Protein AF-T1BEP3-F1 (afdb_monomer)

Mean predicted aligned error: 10.53 Å

Radius of gyration: 18.63 Å; Cα contacts (8 Å, |Δi|>4): 99; chains: 1; bounding box: 61×24×39 Å

Sequence (87 aa):
MMRAIRVACYSMSTFAGQPDTLSAGMAAYRSGEYATALADFRAAAGKGVAEAQFGLGLMYDKGHGVPQNYAEALKWYRRAAQQGYAA

InterPro domains:
  IPR006597 Sel1-like repeat [PF08238] (50-85)
  IPR006597 Sel1-like repeat [SM00671] (50-85)
  IPR011990 Tetratricopeptide-like helical domain superfamily [G3DSA:1.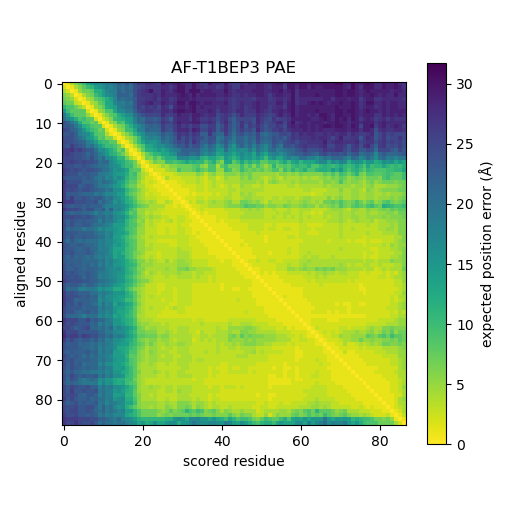25.40.10] (18-87)
  IPR052748 Integrated Stress Response Activator [PTHR45011] (23-86)

Secondary structure (DSSP, 8-state):
--------S-----------HHHHHHHHHHHT-HHHHHHHHHHHHHTT-HHHHHHHHHHHHHTSSS---HHHHHHHHHHHHHTT---

Nearest PDB structures (foldseek):
  1ouv-assembly1_A  TM=9.883E-01  e=8.808E-03  Helicobacter pylori 26695
  6ok3-assembly1_B  TM=9.031E-01  e=9.303E-03  Oxalobacter formigenes OXCC13
  8sxq-assembly2_B  TM=9.139E-01  e=1.522E-02  Legionella pneumophila
  6deh-assembly2_B  TM=6.212E-01  e=1.450E-03  Legionella pneumophila subsp. pneumophila str. Philadelphia 1
  6ur7-assembly1_B  TM=6.803E-01  e=6.008E-03  Oxalobacter formigenes

Structure (mmCIF, N/CA/C/O backbone):
data_AF-T1BEP3-F1
#
_entry.id   AF-T1BEP3-F1
#
loop_
_atom_site.group_PDB
_atom_site.id
_atom_site.type_symbol
_atom_site.label_atom_id
_atom_site.label_alt_id
_atom_site.label_comp_id
_atom_site.label_asym_id
_atom_site.label_entity_id
_atom_site.label_seq_id
_atom_site.pdbx_PDB_ins_code
_atom_site.Cartn_x
_atom_site.Cartn_y
_atom_site.Cartn_z
_atom_site.occupancy
_atom_site.B_iso_or_equiv
_atom_site.auth_seq_id
_atom_site.auth_comp_id
_atom_site.auth_asym_id
_atom_site.auth_atom_id
_atom_site.pdbx_PDB_model_num
ATOM 1 N N . MET A 1 1 ? 51.855 -13.726 29.096 1.00 44.12 1 MET A N 1
ATOM 2 C CA . MET A 1 1 ? 51.531 -13.808 27.654 1.00 44.12 1 MET A CA 1
ATOM 3 C C . MET A 1 1 ? 50.019 -13.961 27.493 1.00 44.1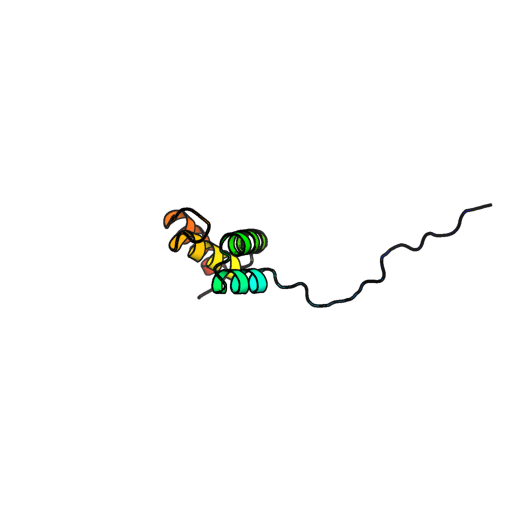2 1 MET A C 1
ATOM 5 O O . MET A 1 1 ? 49.526 -15.076 27.436 1.00 44.12 1 MET A O 1
ATOM 9 N N . MET A 1 2 ? 49.274 -12.852 27.476 1.00 39.88 2 MET A N 1
ATOM 10 C CA . MET A 1 2 ? 47.824 -12.820 27.229 1.00 39.88 2 MET A CA 1
ATOM 11 C C . MET A 1 2 ? 47.563 -11.715 26.205 1.00 39.88 2 MET A C 1
ATOM 13 O O . MET A 1 2 ? 48.023 -10.588 26.375 1.00 39.88 2 MET A O 1
ATOM 17 N N . ARG A 1 3 ? 46.943 -12.091 25.082 1.00 45.41 3 ARG A N 1
ATOM 18 C CA . ARG A 1 3 ? 46.731 -11.238 23.910 1.00 45.41 3 ARG A CA 1
ATOM 19 C C . ARG A 1 3 ? 45.701 -10.147 24.203 1.00 45.41 3 ARG A C 1
ATOM 21 O O . ARG A 1 3 ? 44.693 -10.389 24.856 1.00 45.41 3 ARG A O 1
ATOM 28 N N . ALA A 1 4 ? 46.012 -8.966 23.683 1.00 43.59 4 ALA A N 1
ATOM 29 C CA . ALA A 1 4 ? 45.306 -7.716 23.865 1.00 43.59 4 ALA A CA 1
ATOM 30 C C . ALA A 1 4 ? 43.829 -7.768 23.443 1.00 43.59 4 ALA A C 1
ATOM 32 O O . ALA A 1 4 ? 43.447 -8.375 22.442 1.00 43.59 4 ALA A O 1
ATOM 33 N N . ILE A 1 5 ? 43.042 -7.055 24.240 1.00 44.34 5 ILE A N 1
ATOM 34 C CA . ILE A 1 5 ? 41.645 -6.673 24.073 1.00 44.34 5 ILE A CA 1
ATOM 35 C C . ILE A 1 5 ? 41.411 -6.140 22.652 1.00 44.34 5 ILE A C 1
ATOM 37 O O . ILE A 1 5 ? 41.873 -5.058 22.293 1.00 44.34 5 ILE A O 1
ATOM 41 N N . ARG A 1 6 ? 40.671 -6.895 21.833 1.00 48.94 6 ARG A N 1
ATOM 42 C CA . ARG A 1 6 ? 40.029 -6.361 20.628 1.00 48.94 6 ARG A CA 1
ATOM 43 C C . ARG A 1 6 ? 38.776 -5.627 21.093 1.00 48.94 6 ARG A C 1
ATOM 45 O O . ARG A 1 6 ? 37.762 -6.247 21.395 1.00 48.94 6 ARG A O 1
ATOM 52 N N . VAL A 1 7 ? 38.915 -4.312 21.218 1.00 46.91 7 VAL A N 1
ATOM 53 C CA . VAL A 1 7 ? 37.841 -3.359 21.496 1.00 46.91 7 VAL A CA 1
ATOM 54 C C . VAL A 1 7 ? 36.688 -3.625 20.533 1.00 46.91 7 VAL A C 1
ATOM 56 O O . VAL A 1 7 ? 36.842 -3.576 19.312 1.00 46.91 7 VAL A O 1
ATOM 59 N N . ALA A 1 8 ? 35.555 -3.987 21.122 1.00 43.06 8 ALA A N 1
ATOM 60 C CA . ALA A 1 8 ? 34.292 -4.168 20.449 1.00 43.06 8 ALA A CA 1
ATOM 61 C C . ALA A 1 8 ? 33.725 -2.819 19.983 1.00 43.06 8 ALA A C 1
ATOM 63 O O . ALA A 1 8 ? 33.945 -1.785 20.608 1.00 43.06 8 ALA A O 1
ATOM 64 N N . CYS A 1 9 ? 32.913 -2.909 18.931 1.00 39.53 9 CYS A N 1
ATOM 65 C CA . CYS A 1 9 ? 31.894 -1.939 18.538 1.00 39.53 9 CYS A CA 1
ATOM 66 C C . CYS A 1 9 ? 32.392 -0.627 17.918 1.00 39.53 9 CYS A C 1
ATOM 68 O O . CYS A 1 9 ? 32.357 0.441 18.514 1.00 39.53 9 CYS A O 1
ATOM 70 N N . TYR A 1 10 ? 32.783 -0.748 16.648 1.00 42.97 10 TYR A N 1
ATOM 71 C CA . TYR A 1 10 ? 32.276 0.070 15.540 1.00 42.97 10 TYR A CA 1
ATOM 72 C C . TYR A 1 10 ? 31.841 1.502 15.909 1.00 42.97 10 TYR A C 1
ATOM 74 O O . TYR A 1 10 ? 30.668 1.806 16.120 1.00 42.97 10 TYR A O 1
ATOM 82 N N . SER A 1 11 ? 32.814 2.405 15.921 1.00 49.50 11 SER A N 1
ATOM 83 C CA . SER A 1 11 ? 32.611 3.847 15.867 1.00 49.50 11 SER A CA 1
ATOM 84 C C . SER A 1 11 ? 32.014 4.257 14.511 1.00 49.50 11 SER A C 1
ATOM 86 O O . SER A 1 11 ? 32.747 4.652 13.612 1.00 49.50 11 SER A O 1
ATOM 88 N N . MET A 1 12 ? 30.695 4.158 14.347 1.00 46.97 12 MET A N 1
ATOM 89 C CA . MET A 1 12 ? 29.941 4.831 13.274 1.00 46.97 12 MET A CA 1
ATOM 90 C C . MET A 1 12 ? 28.565 5.249 13.806 1.00 46.97 12 MET A C 1
ATOM 92 O O . MET A 1 12 ? 27.527 4.898 13.255 1.00 46.97 12 MET A O 1
ATOM 96 N N . SER A 1 13 ? 28.544 6.031 14.885 1.00 45.53 13 SER A N 1
ATOM 97 C CA . SER A 1 13 ? 27.356 6.793 15.291 1.00 45.53 13 SER A CA 1
ATOM 98 C C . SER A 1 13 ? 27.177 8.035 14.412 1.00 45.53 13 SER A C 1
ATOM 100 O O . SER A 1 13 ? 26.908 9.125 14.912 1.00 45.53 13 SER A O 1
ATOM 102 N N . THR A 1 14 ? 27.279 7.888 13.088 1.00 46.62 14 THR A N 1
ATOM 103 C CA . THR A 1 14 ? 26.500 8.752 12.204 1.00 46.62 14 THR A CA 1
ATOM 104 C C . THR A 1 14 ? 25.061 8.290 12.326 1.00 46.62 14 THR A C 1
ATOM 106 O O . THR A 1 14 ? 24.561 7.493 11.538 1.00 46.62 14 THR A O 1
ATOM 109 N N . PHE A 1 15 ? 24.400 8.835 13.342 1.00 44.38 15 PHE A N 1
ATOM 110 C CA . PHE A 1 15 ? 22.969 9.094 13.370 1.00 44.38 15 PHE A CA 1
ATOM 111 C C . PHE A 1 15 ? 22.637 10.118 12.261 1.00 44.38 15 PHE A C 1
ATOM 113 O O . PHE A 1 15 ? 22.135 11.207 12.506 1.00 44.38 1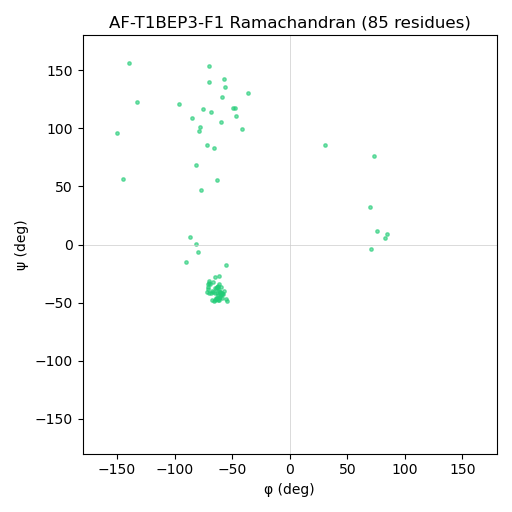5 PHE A O 1
ATOM 120 N N . ALA A 1 16 ? 23.014 9.806 11.021 1.00 37.84 16 ALA A N 1
ATOM 121 C CA . ALA A 1 16 ? 22.346 10.328 9.848 1.00 37.84 16 ALA A CA 1
ATOM 122 C C . ALA A 1 16 ? 21.057 9.516 9.801 1.00 37.84 16 ALA A C 1
ATOM 124 O O . ALA A 1 16 ? 21.143 8.287 9.784 1.00 37.84 16 ALA A O 1
ATOM 125 N N . GLY A 1 17 ? 19.910 10.187 9.953 1.00 39.81 17 GLY A N 1
ATOM 126 C CA . GLY A 1 17 ? 18.610 9.564 10.188 1.00 39.81 17 GLY A CA 1
ATOM 127 C C . GLY A 1 17 ? 18.464 8.257 9.426 1.00 39.81 17 GLY A C 1
ATOM 128 O O . GLY A 1 17 ? 18.765 8.209 8.233 1.00 39.81 17 GLY A O 1
ATOM 129 N N . GLN A 1 18 ? 18.044 7.188 10.114 1.00 38.97 18 GLN A N 1
ATOM 130 C CA . GLN A 1 18 ? 17.507 6.043 9.389 1.00 38.97 18 GLN A CA 1
ATOM 131 C C . GLN A 1 18 ? 16.514 6.650 8.403 1.00 38.97 18 GLN A C 1
ATOM 133 O O . GLN A 1 18 ? 15.605 7.322 8.890 1.00 38.97 18 GLN A O 1
ATOM 138 N N . PRO A 1 19 ? 16.704 6.528 7.076 1.00 44.34 19 PRO A N 1
ATOM 139 C CA . PRO A 1 19 ? 15.658 6.932 6.169 1.00 44.34 19 PRO A CA 1
ATOM 140 C C . PRO A 1 19 ? 14.506 6.033 6.578 1.00 44.34 19 PRO A C 1
ATOM 142 O O . PRO A 1 19 ? 14.573 4.813 6.418 1.00 44.34 19 PRO A O 1
ATOM 145 N N . ASP A 1 20 ? 13.532 6.606 7.272 1.00 57.12 20 ASP A N 1
ATOM 146 C CA . ASP A 1 20 ? 12.201 6.075 7.443 1.00 57.12 20 ASP A CA 1
ATOM 147 C C . ASP A 1 20 ? 11.842 5.530 6.067 1.00 57.12 20 ASP A C 1
ATOM 149 O O . ASP A 1 20 ? 11.579 6.285 5.145 1.00 57.12 20 ASP A O 1
ATOM 153 N N . THR A 1 21 ? 11.984 4.213 5.877 1.00 63.66 21 THR A N 1
ATOM 154 C CA . THR A 1 21 ? 12.060 3.560 4.550 1.00 63.66 21 THR A CA 1
ATOM 155 C C . THR A 1 21 ? 10.851 3.889 3.672 1.00 63.66 21 THR A C 1
ATOM 157 O O . THR A 1 21 ? 10.868 3.774 2.454 1.00 63.66 21 THR A O 1
ATOM 160 N N . LEU A 1 22 ? 9.801 4.360 4.327 1.00 70.69 22 LEU A N 1
ATOM 161 C CA . LEU A 1 22 ? 8.635 5.004 3.780 1.00 70.69 22 LEU A CA 1
ATOM 162 C C . LEU A 1 22 ? 8.912 6.236 2.890 1.00 70.69 22 LEU A C 1
ATOM 164 O O . LEU A 1 22 ? 8.325 6.317 1.814 1.00 70.69 22 LEU A O 1
ATOM 168 N N . SER A 1 23 ? 9.764 7.188 3.286 1.00 69.38 23 SER A N 1
ATOM 169 C CA . SER A 1 23 ? 10.028 8.406 2.501 1.00 69.38 23 SER A CA 1
ATOM 170 C C . SER A 1 23 ? 10.791 8.106 1.211 1.00 69.38 23 SER A C 1
ATOM 172 O O . SER A 1 23 ? 10.492 8.701 0.171 1.00 69.38 23 SER A O 1
ATOM 174 N N . ALA A 1 24 ? 11.686 7.113 1.238 1.00 77.00 24 ALA A N 1
ATOM 175 C CA . ALA A 1 24 ? 12.316 6.557 0.042 1.00 77.00 24 ALA A CA 1
ATOM 176 C C . ALA A 1 24 ? 11.281 5.878 -0.873 1.00 77.00 24 ALA A C 1
ATOM 178 O O . ALA A 1 24 ? 11.215 6.198 -2.061 1.00 77.00 24 ALA A O 1
ATOM 179 N N . GLY A 1 25 ? 10.393 5.051 -0.308 1.00 80.19 25 GLY A N 1
ATOM 180 C CA . GLY A 1 25 ? 9.303 4.418 -1.055 1.00 80.19 25 GLY A CA 1
ATOM 181 C C . GLY A 1 25 ? 8.341 5.427 -1.698 1.00 80.19 25 GLY A C 1
ATOM 182 O O . GLY A 1 25 ? 7.963 5.276 -2.859 1.00 80.19 25 GLY A O 1
ATOM 183 N N . MET A 1 26 ? 7.996 6.514 -0.998 1.00 82.00 26 MET A N 1
ATOM 184 C CA . MET A 1 26 ? 7.160 7.595 -1.539 1.00 82.00 26 MET A CA 1
ATOM 185 C C . MET A 1 26 ? 7.871 8.431 -2.610 1.00 82.00 26 MET A C 1
ATOM 187 O O . MET A 1 26 ? 7.225 8.933 -3.535 1.00 82.00 26 MET A O 1
ATOM 191 N N . ALA A 1 27 ? 9.189 8.611 -2.507 1.00 85.50 27 ALA A N 1
ATOM 192 C CA . ALA A 1 27 ? 9.977 9.237 -3.565 1.00 85.50 27 ALA A CA 1
ATOM 193 C C . ALA A 1 27 ? 10.015 8.344 -4.814 1.00 85.50 27 ALA A C 1
ATOM 195 O O . ALA A 1 27 ? 9.689 8.814 -5.901 1.00 85.50 27 ALA A O 1
ATOM 196 N N . ALA A 1 28 ? 10.295 7.049 -4.647 1.00 85.94 28 ALA A N 1
ATOM 197 C CA . ALA A 1 28 ? 10.287 6.069 -5.729 1.00 85.94 28 ALA A CA 1
ATOM 198 C C . ALA A 1 28 ? 8.914 5.985 -6.420 1.00 85.94 28 ALA A C 1
ATOM 200 O O . ALA A 1 28 ? 8.842 6.003 -7.648 1.00 85.94 28 ALA A O 1
ATOM 201 N N . TYR A 1 29 ? 7.815 6.008 -5.654 1.00 85.00 29 TYR A N 1
ATOM 202 C CA . TYR A 1 29 ? 6.454 6.028 -6.200 1.00 85.00 29 TYR A CA 1
ATOM 203 C C . TYR A 1 29 ? 6.200 7.244 -7.102 1.00 85.00 29 TYR A C 1
ATOM 205 O O . TYR A 1 29 ? 5.620 7.107 -8.179 1.00 85.00 29 TYR A O 1
ATOM 213 N N . ARG A 1 30 ? 6.660 8.434 -6.689 1.00 83.44 30 ARG A N 1
ATOM 214 C CA . ARG A 1 30 ? 6.536 9.669 -7.484 1.00 83.44 30 ARG A CA 1
ATOM 215 C C . ARG A 1 30 ? 7.425 9.665 -8.725 1.00 83.44 30 ARG A C 1
ATOM 217 O O . ARG A 1 30 ? 7.037 1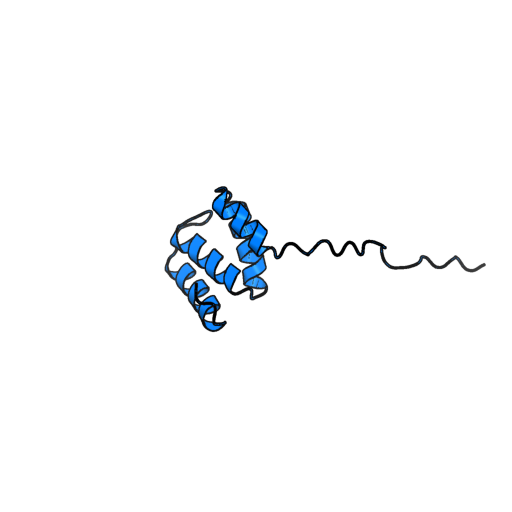0.243 -9.735 1.00 83.44 30 ARG A O 1
ATOM 224 N N . SER A 1 31 ? 8.572 8.998 -8.659 1.00 85.62 31 SER A N 1
ATOM 225 C CA . SER A 1 31 ? 9.490 8.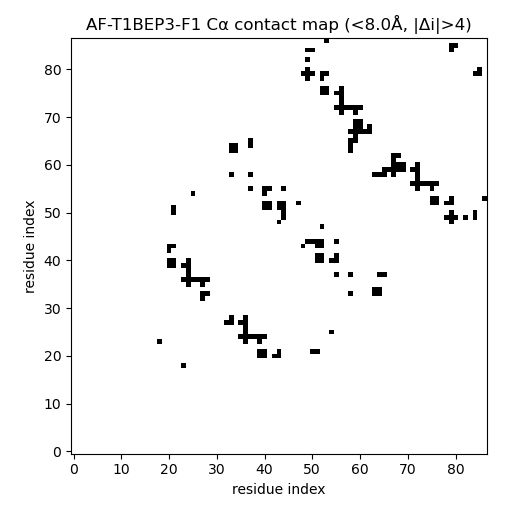831 -9.790 1.00 85.62 31 SER A CA 1
ATOM 226 C C . SER A 1 31 ? 9.059 7.737 -10.777 1.00 85.62 31 SER A C 1
ATOM 228 O O . SER A 1 31 ? 9.688 7.585 -11.819 1.00 85.62 31 SER A O 1
ATOM 230 N N . GLY A 1 32 ? 8.001 6.972 -10.477 1.00 86.06 32 GLY A N 1
ATOM 231 C CA . GLY A 1 32 ? 7.546 5.844 -11.301 1.00 86.06 32 GLY A CA 1
ATOM 232 C C . GLY A 1 32 ? 8.309 4.536 -11.057 1.00 86.06 32 GLY A C 1
ATOM 233 O O . GLY A 1 32 ? 8.065 3.535 -11.728 1.00 86.06 32 GLY A O 1
ATOM 234 N N . GLU A 1 33 ? 9.201 4.503 -10.067 1.00 89.00 33 GLU A N 1
ATOM 235 C CA . GLU A 1 33 ? 9.917 3.301 -9.640 1.00 89.00 33 GLU A CA 1
ATOM 236 C C . GLU A 1 33 ? 9.051 2.446 -8.709 1.00 89.00 33 GLU A C 1
ATOM 238 O O . GLU A 1 33 ? 9.295 2.292 -7.510 1.00 89.00 33 GLU A O 1
ATOM 243 N N . TYR A 1 34 ? 8.000 1.866 -9.281 1.00 89.06 34 TYR A N 1
ATOM 244 C CA . TYR A 1 34 ? 7.017 1.104 -8.520 1.00 89.06 34 TYR A CA 1
ATOM 245 C C . TYR A 1 34 ? 7.588 -0.183 -7.911 1.00 89.06 34 TYR A C 1
ATOM 247 O O . TYR A 1 34 ? 7.179 -0.575 -6.823 1.00 89.06 34 TYR A O 1
ATOM 255 N N . ALA A 1 35 ? 8.554 -0.834 -8.563 1.00 86.88 35 ALA A N 1
ATOM 256 C CA . ALA A 1 35 ? 9.174 -2.048 -8.028 1.00 86.88 35 ALA A CA 1
ATOM 257 C C . ALA A 1 35 ? 9.934 -1.774 -6.717 1.00 86.88 35 ALA A C 1
ATOM 259 O O . ALA A 1 35 ? 9.758 -2.494 -5.733 1.00 86.88 35 ALA A O 1
ATOM 260 N N . THR A 1 36 ? 10.722 -0.697 -6.695 1.00 86.44 36 THR A N 1
ATOM 261 C CA . THR A 1 36 ? 11.466 -0.239 -5.517 1.00 86.44 36 THR A CA 1
ATOM 262 C C . THR A 1 36 ? 10.501 0.214 -4.420 1.00 86.44 36 THR A C 1
ATOM 264 O O . THR A 1 36 ? 10.563 -0.285 -3.296 1.00 86.44 36 THR A O 1
ATOM 267 N N . ALA A 1 37 ? 9.517 1.053 -4.772 1.00 89.62 37 ALA A N 1
ATOM 268 C CA . ALA A 1 37 ? 8.498 1.529 -3.836 1.00 89.62 37 ALA A CA 1
ATOM 269 C C . ALA A 1 37 ? 7.716 0.381 -3.178 1.00 89.62 37 ALA A C 1
ATOM 271 O O . ALA A 1 37 ? 7.445 0.413 -1.979 1.00 89.62 37 ALA A O 1
ATOM 272 N N . LEU A 1 38 ? 7.374 -0.662 -3.942 1.00 89.19 38 LEU A N 1
ATOM 273 C CA . LEU A 1 38 ? 6.663 -1.829 -3.425 1.00 89.19 38 LEU A CA 1
ATOM 274 C C . LEU A 1 38 ? 7.480 -2.551 -2.351 1.00 89.19 38 LEU A C 1
ATOM 276 O O . LEU A 1 38 ? 6.935 -2.930 -1.313 1.00 89.19 38 LEU A O 1
ATOM 280 N N . ALA A 1 39 ? 8.769 -2.770 -2.613 1.00 89.25 39 ALA A N 1
ATOM 281 C CA . ALA A 1 39 ? 9.657 -3.447 -1.678 1.00 89.25 39 ALA A CA 1
ATOM 282 C C . ALA A 1 39 ? 9.754 -2.667 -0.359 1.00 89.25 39 ALA A C 1
ATOM 284 O O . ALA A 1 39 ? 9.577 -3.250 0.716 1.00 89.25 39 ALA A O 1
ATOM 285 N N . ASP A 1 40 ? 9.921 -1.348 -0.452 1.00 88.88 40 ASP A N 1
ATOM 286 C CA . ASP A 1 40 ? 10.006 -0.453 0.701 1.00 88.88 40 ASP A CA 1
ATOM 287 C C . ASP A 1 40 ? 8.700 -0.414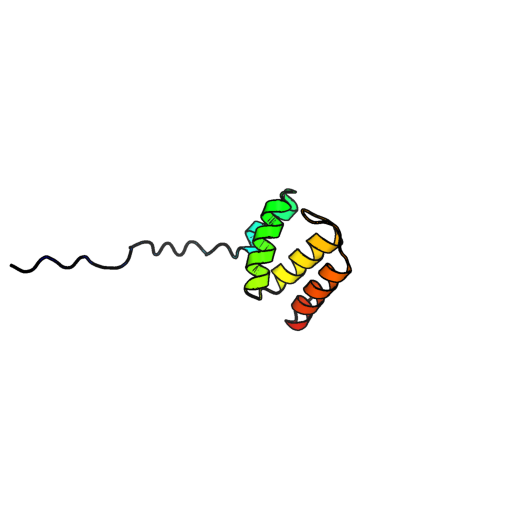 1.499 1.00 88.88 40 ASP A C 1
ATOM 289 O O . ASP A 1 40 ? 8.707 -0.607 2.721 1.00 88.88 40 ASP A O 1
ATOM 293 N N . PHE A 1 41 ? 7.556 -0.248 0.823 1.00 89.94 41 PHE A N 1
ATOM 294 C CA . PHE A 1 41 ? 6.249 -0.276 1.477 1.00 89.94 41 PHE A CA 1
ATOM 295 C C . PHE A 1 41 ? 5.971 -1.625 2.124 1.00 89.94 41 PHE A C 1
ATOM 297 O O . PHE A 1 41 ? 5.423 -1.664 3.219 1.00 89.94 41 PHE A O 1
ATOM 304 N N . ARG A 1 42 ? 6.374 -2.743 1.513 1.00 89.31 42 ARG A N 1
ATOM 305 C CA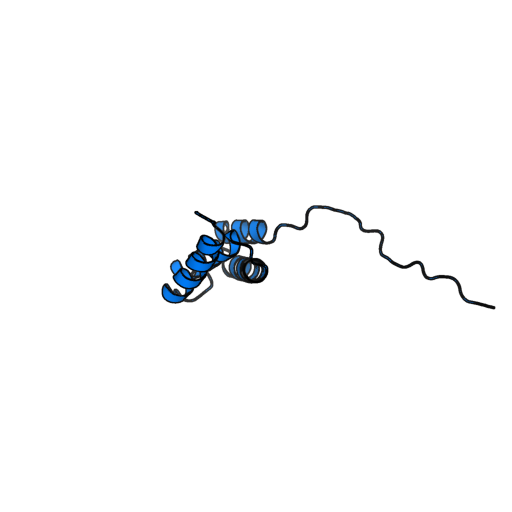 . ARG A 1 42 ? 6.166 -4.075 2.094 1.00 89.31 42 ARG A CA 1
ATOM 306 C C . ARG A 1 42 ? 7.015 -4.274 3.347 1.00 89.31 42 ARG A C 1
ATOM 308 O O . ARG A 1 42 ? 6.513 -4.799 4.342 1.00 89.31 42 ARG A O 1
ATOM 315 N N . ALA A 1 43 ? 8.268 -3.824 3.322 1.00 88.75 43 ALA A N 1
ATOM 316 C CA . ALA A 1 43 ? 9.151 -3.859 4.481 1.00 88.75 43 ALA A CA 1
ATOM 317 C C . ALA A 1 43 ? 8.615 -2.982 5.627 1.00 88.75 43 ALA A C 1
ATOM 319 O O . ALA A 1 43 ? 8.554 -3.432 6.773 1.00 88.75 43 ALA A O 1
ATOM 320 N N . ALA A 1 44 ? 8.176 -1.757 5.330 1.00 88.56 44 ALA A N 1
ATOM 321 C CA . ALA A 1 44 ? 7.628 -0.836 6.324 1.00 88.56 44 ALA A CA 1
ATOM 322 C C . ALA A 1 44 ? 6.239 -1.267 6.837 1.00 88.56 44 ALA A C 1
ATOM 324 O O . ALA A 1 44 ? 5.977 -1.204 8.038 1.00 88.56 44 ALA A O 1
ATOM 325 N N . ALA A 1 45 ? 5.377 -1.803 5.970 1.00 89.31 45 ALA A N 1
ATOM 326 C CA . ALA A 1 45 ? 4.081 -2.357 6.356 1.00 89.31 45 ALA A CA 1
ATOM 327 C C . ALA A 1 45 ? 4.238 -3.562 7.293 1.00 89.31 45 ALA A C 1
ATOM 329 O O . ALA A 1 45 ? 3.463 -3.700 8.243 1.00 89.31 45 ALA A O 1
ATOM 330 N N . GLY A 1 46 ? 5.265 -4.395 7.071 1.00 86.38 46 GLY A N 1
ATOM 331 C CA . GLY A 1 46 ? 5.639 -5.496 7.965 1.00 86.38 46 GLY A CA 1
ATOM 332 C C . GLY A 1 46 ? 6.111 -5.033 9.347 1.00 86.38 46 GLY A C 1
ATOM 333 O O . GLY A 1 46 ? 5.902 -5.739 10.328 1.00 86.38 46 GLY A O 1
ATOM 334 N N . LYS A 1 47 ? 6.673 -3.821 9.446 1.00 86.69 47 LYS A N 1
ATOM 335 C CA . LYS A 1 47 ? 7.029 -3.169 10.719 1.00 86.69 47 LYS A CA 1
ATOM 336 C C . LYS A 1 47 ? 5.841 -2.485 11.406 1.00 86.69 47 LYS A C 1
ATOM 338 O O . LYS A 1 47 ? 6.020 -1.881 12.456 1.00 86.69 47 LYS A O 1
ATOM 343 N N . GLY A 1 48 ? 4.644 -2.556 10.821 1.00 86.38 48 GLY A N 1
ATOM 344 C CA . GLY A 1 48 ? 3.446 -1.923 11.367 1.00 86.38 48 GLY A CA 1
ATOM 345 C C . GLY A 1 48 ? 3.285 -0.450 10.997 1.00 86.38 48 GLY A C 1
ATOM 346 O O . GLY A 1 48 ? 2.384 0.188 11.514 1.00 86.38 48 GLY A O 1
ATOM 347 N N . VAL A 1 49 ? 4.086 0.111 10.088 1.00 89.31 49 VAL A N 1
ATOM 348 C CA . VAL A 1 49 ? 3.948 1.525 9.702 1.00 89.31 49 VAL A CA 1
ATOM 349 C C . VAL A 1 49 ? 2.636 1.727 8.938 1.00 89.31 49 VAL A C 1
ATOM 351 O O . VAL A 1 49 ? 2.470 1.203 7.836 1.00 89.31 49 VAL A O 1
ATOM 354 N N . ALA A 1 50 ? 1.698 2.479 9.515 1.00 89.50 50 ALA A N 1
ATOM 355 C CA . ALA A 1 50 ? 0.356 2.642 8.959 1.00 89.50 50 ALA A CA 1
ATOM 356 C C . ALA A 1 50 ? 0.352 3.343 7.585 1.00 89.50 50 ALA A C 1
ATOM 358 O O . ALA A 1 50 ? -0.341 2.908 6.668 1.00 89.50 50 ALA A O 1
ATOM 359 N N . GLU A 1 51 ? 1.216 4.340 7.398 1.00 88.44 51 GLU A N 1
ATOM 360 C CA . GLU A 1 51 ? 1.406 5.027 6.115 1.00 88.44 51 GLU A CA 1
ATOM 361 C C . GLU A 1 51 ? 1.933 4.089 5.018 1.00 88.44 51 GLU A C 1
ATOM 363 O O . GLU A 1 51 ? 1.486 4.138 3.875 1.00 88.44 51 GLU A O 1
ATOM 368 N N . ALA A 1 52 ? 2.810 3.143 5.369 1.00 90.12 52 ALA A N 1
ATOM 369 C CA . ALA A 1 52 ? 3.295 2.140 4.424 1.00 90.12 52 ALA A CA 1
ATOM 370 C C . ALA A 1 52 ? 2.215 1.121 4.066 1.00 90.12 52 ALA A C 1
ATOM 372 O O . ALA A 1 52 ? 2.149 0.668 2.928 1.00 90.12 52 ALA A O 1
ATOM 373 N N . GLN A 1 53 ? 1.364 0.752 5.027 1.00 92.00 53 GLN A N 1
ATOM 374 C CA . GLN A 1 53 ? 0.208 -0.102 4.761 1.00 92.00 53 GLN A CA 1
ATOM 375 C C . GLN A 1 53 ? -0.758 0.599 3.804 1.00 92.00 53 GLN A C 1
ATOM 377 O O . GLN A 1 53 ? -1.227 -0.023 2.855 1.00 92.00 53 GLN A O 1
ATOM 382 N N . PHE A 1 54 ? -0.995 1.899 3.988 1.00 92.06 54 PHE A N 1
ATOM 383 C CA . PHE A 1 54 ? -1.784 2.691 3.051 1.00 92.06 54 PHE A CA 1
ATOM 384 C C . PHE A 1 54 ? -1.131 2.758 1.660 1.00 92.06 54 PHE A C 1
ATOM 386 O O . PHE A 1 54 ? -1.784 2.446 0.665 1.00 92.06 54 PHE A O 1
ATOM 393 N N . GLY A 1 55 ? 0.171 3.052 1.586 1.00 90.69 55 GLY A N 1
ATOM 394 C CA . GLY A 1 55 ? 0.934 3.057 0.335 1.00 90.69 55 GLY A CA 1
ATOM 395 C C . GLY A 1 55 ? 0.900 1.709 -0.392 1.00 90.69 55 GLY A C 1
ATOM 396 O O . GLY A 1 55 ? 0.665 1.656 -1.596 1.00 90.69 55 GLY A O 1
ATOM 397 N N . LEU A 1 56 ? 1.031 0.596 0.335 1.00 91.56 56 LEU A N 1
ATOM 398 C CA . LEU A 1 56 ? 0.910 -0.746 -0.234 1.00 91.56 56 LEU A CA 1
ATOM 399 C C . LEU A 1 56 ? -0.514 -1.016 -0.747 1.00 91.56 56 LEU A C 1
ATOM 401 O O . LEU A 1 56 ? -0.683 -1.630 -1.799 1.00 91.56 56 LEU A O 1
ATOM 405 N N . GLY A 1 57 ? -1.531 -0.524 -0.036 1.00 93.69 57 GLY A N 1
ATOM 406 C CA . GLY A 1 57 ? -2.918 -0.551 -0.492 1.00 93.69 57 GLY A CA 1
ATOM 407 C C . GLY A 1 57 ? -3.104 0.186 -1.819 1.00 93.69 57 GLY A C 1
ATOM 408 O O . GLY A 1 57 ? -3.677 -0.375 -2.750 1.00 93.69 57 GLY A O 1
ATOM 409 N N . LEU A 1 58 ? -2.531 1.386 -1.945 1.00 92.38 58 LEU A N 1
ATOM 410 C CA . LEU A 1 58 ? -2.539 2.175 -3.182 1.00 92.38 58 LEU A CA 1
ATOM 411 C C . LEU A 1 58 ? -1.857 1.453 -4.343 1.00 92.38 58 LEU A C 1
ATOM 413 O O . LEU A 1 58 ? -2.372 1.463 -5.459 1.00 92.38 58 LEU A O 1
ATOM 417 N N . MET A 1 59 ? -0.734 0.783 -4.085 1.00 92.38 59 MET A N 1
ATOM 418 C CA . MET A 1 59 ? -0.020 0.013 -5.106 1.00 92.38 59 MET A CA 1
ATOM 419 C C . MET A 1 59 ? -0.891 -1.110 -5.678 1.00 92.38 59 MET A C 1
ATOM 421 O O . MET A 1 59 ? -0.959 -1.268 -6.897 1.00 92.38 59 MET A O 1
ATOM 425 N N . TYR A 1 60 ? -1.612 -1.843 -4.823 1.00 94.88 60 TYR A N 1
ATOM 426 C CA . TYR A 1 60 ? -2.562 -2.870 -5.261 1.00 94.88 60 TYR A CA 1
ATOM 427 C C . TYR A 1 60 ? -3.822 -2.286 -5.914 1.00 94.88 60 TYR A C 1
ATOM 429 O O . TYR A 1 60 ? -4.344 -2.890 -6.846 1.00 94.88 60 TYR A O 1
ATOM 437 N N . ASP A 1 61 ? -4.308 -1.128 -5.466 1.00 94.12 61 ASP A N 1
ATOM 438 C CA . ASP A 1 61 ? -5.475 -0.455 -6.054 1.00 94.12 61 ASP A CA 1
ATOM 439 C C . ASP A 1 61 ? -5.189 0.057 -7.472 1.00 94.12 61 ASP A C 1
ATOM 441 O O . ASP A 1 61 ? -6.017 -0.072 -8.373 1.00 94.12 61 ASP A O 1
ATOM 445 N N . LYS A 1 62 ? -3.987 0.597 -7.695 1.00 90.44 62 LYS A N 1
ATOM 446 C CA . LYS A 1 62 ? -3.555 1.137 -8.991 1.00 90.44 62 LYS A CA 1
ATOM 447 C C . LYS A 1 62 ? -2.868 0.112 -9.893 1.00 90.44 62 LYS A C 1
ATOM 449 O O . LYS A 1 62 ? -2.716 0.369 -11.081 1.00 90.44 62 LYS A O 1
ATOM 454 N N . GLY A 1 63 ? -2.457 -1.035 -9.354 1.00 91.69 63 GLY A N 1
ATOM 455 C CA . GLY A 1 63 ? -1.659 -2.017 -10.090 1.00 91.69 63 GLY A CA 1
ATOM 456 C C . GLY A 1 63 ? -0.232 -1.533 -10.379 1.00 91.69 63 GLY A C 1
ATOM 457 O O . GLY A 1 63 ? 0.348 -1.840 -11.418 1.00 91.69 63 GLY A O 1
ATOM 458 N N . HIS A 1 64 ? 0.335 -0.723 -9.485 1.00 89.00 64 HIS A N 1
ATOM 459 C CA . HIS A 1 64 ? 1.668 -0.151 -9.649 1.00 89.00 64 HIS A CA 1
ATOM 460 C C . HIS A 1 64 ? 2.725 -1.138 -9.148 1.00 89.00 64 HIS A C 1
ATOM 462 O O . HIS A 1 64 ? 2.842 -1.387 -7.952 1.00 89.00 64 HIS A O 1
ATOM 468 N N . GLY A 1 65 ? 3.488 -1.737 -10.067 1.00 83.88 65 GLY A N 1
ATOM 469 C CA . GLY A 1 65 ? 4.526 -2.727 -9.738 1.00 83.88 65 GLY A CA 1
ATOM 470 C C . GLY A 1 65 ? 3.993 -4.085 -9.255 1.00 83.88 65 GLY A C 1
ATOM 471 O O . GLY A 1 65 ? 4.776 -5.008 -9.049 1.00 83.88 65 GLY A O 1
ATOM 472 N N . VAL A 1 66 ? 2.673 -4.227 -9.108 1.00 89.06 66 VAL A N 1
ATOM 473 C CA . VAL A 1 66 ? 1.957 -5.464 -8.768 1.00 89.06 66 VAL A CA 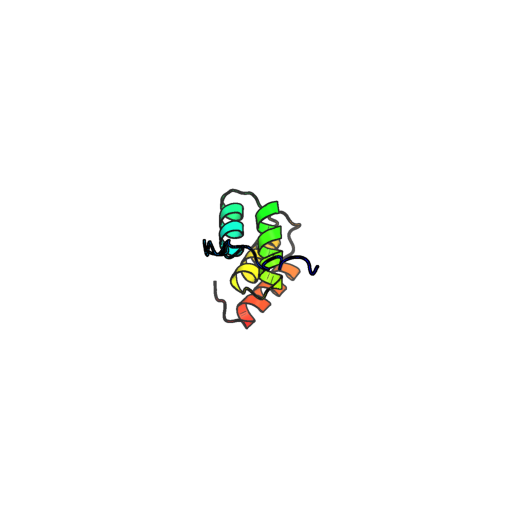1
ATOM 474 C C . VAL A 1 66 ? 0.674 -5.579 -9.585 1.00 89.06 66 VAL A C 1
ATOM 476 O O . VAL A 1 66 ? 0.135 -4.558 -10.005 1.00 89.06 66 VAL A O 1
ATOM 479 N N . PRO A 1 67 ? 0.139 -6.796 -9.787 1.00 91.38 67 PRO A N 1
ATOM 480 C CA . PRO A 1 67 ? -1.190 -6.965 -10.355 1.00 91.38 67 PRO A CA 1
ATOM 481 C C . PRO A 1 67 ? -2.230 -6.219 -9.521 1.00 91.38 67 PRO A C 1
ATOM 483 O O . PRO A 1 67 ? -2.229 -6.309 -8.289 1.00 91.38 67 PRO A O 1
ATOM 486 N N . GLN A 1 68 ? -3.125 -5.507 -10.200 1.00 93.56 68 GLN A N 1
ATOM 487 C CA . GLN A 1 68 ? -4.214 -4.800 -9.546 1.00 93.56 68 GLN A CA 1
ATOM 488 C C . GLN A 1 68 ? -5.082 -5.782 -8.754 1.0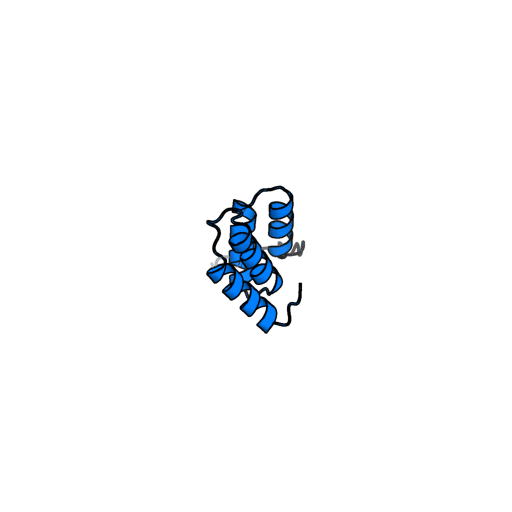0 93.56 68 GLN A C 1
ATOM 490 O O . GLN A 1 68 ? -5.549 -6.793 -9.281 1.00 93.56 68 GLN A O 1
ATOM 495 N N . ASN A 1 69 ? -5.286 -5.488 -7.473 1.00 95.56 69 ASN A N 1
ATOM 496 C CA . ASN A 1 69 ? -6.089 -6.311 -6.586 1.00 95.56 69 ASN A CA 1
ATOM 497 C C . ASN A 1 69 ? -6.750 -5.462 -5.497 1.00 95.56 69 ASN A C 1
ATOM 499 O O . ASN A 1 69 ? -6.190 -5.218 -4.427 1.00 95.56 69 ASN A O 1
ATOM 503 N N . TYR A 1 70 ? -7.997 -5.082 -5.750 1.00 93.81 70 TYR A N 1
ATOM 504 C CA . TYR A 1 70 ? -8.804 -4.293 -4.822 1.00 93.81 70 TYR A CA 1
ATOM 505 C C . TYR A 1 70 ? -9.061 -4.995 -3.485 1.00 93.81 70 TYR A C 1
ATOM 507 O O . TYR A 1 70 ? -9.129 -4.344 -2.442 1.00 93.81 70 TYR A O 1
ATOM 515 N N . ALA A 1 71 ? -9.188 -6.326 -3.488 1.00 94.25 71 ALA A N 1
ATOM 516 C CA . ALA A 1 71 ? -9.421 -7.081 -2.262 1.00 94.25 71 ALA A CA 1
ATOM 517 C C . ALA A 1 71 ? -8.199 -7.015 -1.338 1.00 94.25 71 ALA A C 1
ATOM 519 O O . ALA A 1 71 ? -8.345 -6.850 -0.126 1.00 94.25 71 ALA A O 1
ATOM 520 N N . GLU A 1 72 ? -6.997 -7.104 -1.907 1.00 92.69 72 GLU A N 1
ATOM 521 C CA . GLU A 1 72 ? -5.757 -6.975 -1.146 1.00 92.69 72 GLU A CA 1
ATOM 522 C C . GLU A 1 72 ? -5.527 -5.524 -0.707 1.00 92.69 72 GLU A C 1
ATOM 524 O O . GLU A 1 72 ? -5.199 -5.287 0.455 1.00 92.69 72 GLU A O 1
ATOM 529 N N . ALA A 1 73 ? -5.812 -4.550 -1.577 1.00 94.75 73 ALA A N 1
ATOM 530 C CA . ALA A 1 73 ? -5.757 -3.129 -1.240 1.00 94.75 73 ALA A CA 1
ATOM 531 C C . ALA A 1 73 ? -6.624 -2.790 -0.017 1.00 94.75 73 ALA A C 1
ATOM 533 O O . ALA A 1 73 ? -6.141 -2.205 0.954 1.00 94.75 73 ALA A O 1
ATOM 534 N N . LEU A 1 74 ? -7.881 -3.248 -0.006 1.00 94.31 74 LEU A N 1
ATOM 535 C CA . LEU A 1 74 ? -8.808 -3.049 1.110 1.00 94.31 74 LEU A CA 1
ATOM 536 C C . LEU A 1 74 ? -8.300 -3.649 2.424 1.00 94.31 74 LEU A C 1
ATOM 538 O O . LEU A 1 74 ? -8.512 -3.057 3.484 1.00 94.31 74 LEU A O 1
ATOM 542 N N . LYS A 1 75 ? -7.626 -4.806 2.391 1.00 94.12 75 LYS A N 1
ATOM 543 C CA . LYS A 1 75 ? -7.026 -5.390 3.603 1.00 94.12 75 LYS A CA 1
ATOM 544 C C . LYS A 1 75 ? -5.953 -4.474 4.181 1.00 94.12 75 LYS A C 1
ATOM 546 O O . LYS A 1 75 ? -5.916 -4.277 5.395 1.00 94.12 75 LYS A O 1
ATOM 551 N N . TRP A 1 76 ? -5.102 -3.910 3.329 1.00 94.12 76 TRP A N 1
ATOM 552 C CA . TRP A 1 76 ? -4.037 -3.009 3.761 1.00 94.12 76 TRP A CA 1
ATOM 553 C C . TRP A 1 76 ? -4.573 -1.663 4.247 1.00 94.12 76 TRP A C 1
ATOM 555 O O . TRP A 1 76 ? -4.177 -1.216 5.322 1.00 94.12 76 TRP A O 1
ATOM 565 N N . TYR A 1 77 ? -5.559 -1.087 3.556 1.00 92.94 77 TYR A N 1
ATOM 566 C CA . TYR A 1 77 ? -6.246 0.122 4.016 1.00 92.94 77 TYR A CA 1
ATOM 567 C C . TYR A 1 77 ? -6.932 -0.069 5.364 1.00 92.94 77 TYR A C 1
ATOM 569 O O . TYR A 1 77 ? -6.817 0.785 6.235 1.00 92.94 77 TYR A O 1
ATOM 577 N N . ARG A 1 78 ? -7.600 -1.208 5.581 1.00 93.25 78 ARG A N 1
ATOM 578 C CA . ARG A 1 78 ? -8.212 -1.509 6.882 1.00 93.25 78 ARG A CA 1
ATOM 579 C C . ARG A 1 78 ? -7.177 -1.592 7.996 1.00 93.25 78 ARG A C 1
ATOM 581 O O . ARG A 1 78 ? -7.449 -1.098 9.082 1.00 93.25 78 ARG A O 1
ATOM 588 N N . ARG A 1 79 ? -6.004 -2.181 7.745 1.00 92.44 79 ARG A N 1
ATOM 589 C CA . ARG A 1 79 ? -4.914 -2.222 8.735 1.00 92.44 79 ARG A CA 1
ATOM 590 C C . ARG A 1 79 ? -4.378 -0.827 9.052 1.00 92.44 79 ARG A C 1
ATOM 592 O O . ARG A 1 79 ? -4.195 -0.519 10.223 1.00 92.44 79 ARG A O 1
ATOM 599 N N . ALA A 1 80 ? -4.204 0.024 8.042 1.00 92.12 80 ALA A N 1
ATOM 600 C CA . ALA A 1 80 ? -3.809 1.415 8.253 1.00 92.12 80 ALA A CA 1
ATOM 601 C C . ALA A 1 80 ? -4.871 2.171 9.077 1.00 92.12 80 ALA A C 1
ATOM 603 O O . ALA A 1 80 ? -4.554 2.776 10.099 1.00 92.12 80 ALA A O 1
ATOM 604 N N . ALA A 1 81 ? -6.148 2.034 8.707 1.00 91.56 81 ALA A N 1
ATOM 605 C CA . ALA A 1 81 ? -7.269 2.655 9.410 1.00 91.56 81 ALA A CA 1
ATOM 606 C C . ALA A 1 81 ? -7.419 2.159 10.860 1.00 91.56 81 ALA A C 1
ATOM 608 O O . ALA A 1 81 ? -7.745 2.943 11.745 1.00 91.56 81 ALA A O 1
ATOM 609 N N . GLN A 1 82 ? -7.136 0.879 11.134 1.00 91.38 82 GLN A N 1
ATOM 610 C CA . GLN A 1 82 ? -7.114 0.328 12.498 1.00 91.38 82 GLN A CA 1
ATOM 611 C C . GLN A 1 82 ? -6.070 1.002 13.393 1.00 91.38 82 GLN A C 1
ATOM 613 O O . GLN A 1 82 ? -6.253 1.058 14.604 1.00 91.38 82 GLN A O 1
ATOM 618 N N . GLN A 1 83 ? -4.999 1.533 12.805 1.00 86.19 83 GLN A N 1
ATOM 619 C CA . GLN A 1 83 ? -3.982 2.305 13.516 1.00 86.19 83 GLN A CA 1
ATOM 620 C C . GLN A 1 83 ? -4.330 3.798 13.618 1.00 86.19 83 GLN A C 1
ATOM 622 O O . GLN A 1 83 ? -3.508 4.591 14.066 1.00 86.19 83 GLN A O 1
ATOM 627 N N . GLY A 1 84 ? -5.533 4.196 13.192 1.00 87.81 84 GLY A N 1
ATOM 628 C CA . GLY A 1 84 ? -5.958 5.594 13.149 1.00 87.81 84 GLY A CA 1
ATOM 629 C C . GLY A 1 84 ? -5.344 6.386 11.995 1.00 87.81 84 GLY A C 1
ATOM 630 O O . GLY A 1 84 ? -5.449 7.609 11.981 1.00 87.81 84 GLY A O 1
ATOM 631 N N . TYR A 1 85 ? -4.709 5.716 11.029 1.00 79.69 85 TYR A N 1
ATOM 632 C CA . TYR A 1 85 ? -4.173 6.383 9.851 1.00 79.69 85 TYR A CA 1
ATOM 633 C C . TYR A 1 85 ? -5.311 6.688 8.879 1.00 79.69 85 TYR A C 1
ATOM 635 O O . TYR A 1 85 ? -5.811 5.808 8.173 1.00 79.69 85 TYR A O 1
ATOM 643 N N . ALA A 1 86 ? -5.736 7.947 8.902 1.00 67.56 86 ALA A N 1
ATOM 644 C CA . ALA A 1 86 ? -6.606 8.548 7.908 1.00 67.56 86 ALA A CA 1
ATOM 645 C C . ALA A 1 86 ? -5.722 9.281 6.892 1.00 67.56 86 ALA A C 1
ATOM 647 O O . ALA A 1 86 ? -4.933 10.143 7.278 1.00 67.56 86 ALA A O 1
ATOM 648 N N . ALA A 1 87 ? -5.822 8.874 5.628 1.00 62.25 87 ALA A N 1
ATOM 649 C CA . ALA A 1 87 ? -5.142 9.506 4.501 1.00 62.25 87 ALA A CA 1
ATOM 650 C C . ALA A 1 87 ? -5.935 10.698 3.957 1.00 62.25 87 ALA A C 1
ATOM 652 O O . ALA A 1 87 ? -7.184 10.664 4.069 1.00 62.25 87 ALA A O 1
#

Foldseek 3Di:
DDDDDPDDDDPDPPPPDPPLLQVVLVVCVVVLVQLSNLVSLVVNVVVLNLSSLQVNLVCLCVVRNHDNDNVSSVVSNVSSVVVVDDD

Solvent-accessible surface area (backbone atoms only — not comparable to full-atom values): 4864 Å² total; per-residue (Å²): 142,77,84,79,85,79,82,76,79,84,92,67,86,69,79,63,71,77,73,58,49,49,61,56,16,55,49,26,49,76,72,66,39,26,62,62,15,47,53,28,15,51,58,33,31,73,73,63,38,33,70,20,20,37,52,45,12,50,27,18,58,71,31,46,70,42,76,63,32,59,72,60,12,51,56,28,38,51,54,6,42,74,71,68,46,78,131

pLDDT: mean 77.8, std 19.36, range [37.84, 95.56]

Organism: NCBI:txid410659